Protein AF-A0A6H3FCR9-F1 (afdb_monomer)

Sequence (119 aa):
MGWIKAAALLAGVDPVRADLLAPGGETLPLPRRTEGFLVHLGDHDFVLSVPAAQWVTPVLRALAEKKYGLKGADLDGLPGNNFRNYVFAQLSAMRLYGALTVGGPAAVAELAASAVRPA

pLDDT: mean 90.63, std 9.07, range [54.94, 98.0]

Foldseek 3Di:
DVVLVVVCVVVVHDCCVVQQAPPVRPHHDPPDALVVQDDPDVCSCVVQQVVLLVVCLVLLLVLCCPPVVQDDCCCVDDNVVVLSVQLCVVQNSNNLSNLCRPPNSVSSNVSSPVRDDDD

Organism: NCBI:txid571438

Structure (mmCIF, N/CA/C/O backbone):
data_AF-A0A6H3FCR9-F1
#
_entry.id   AF-A0A6H3FCR9-F1
#
loop_
_atom_site.group_PDB
_atom_site.id
_atom_site.type_symbol
_atom_site.label_atom_id
_atom_site.label_alt_id
_atom_site.label_comp_id
_atom_site.label_asym_id
_atom_site.label_entity_id
_atom_site.label_seq_id
_atom_site.pdbx_PDB_ins_code
_atom_site.Cartn_x
_atom_site.Cartn_y
_atom_site.Cartn_z
_atom_site.occupancy
_atom_site.B_iso_or_equiv
_atom_site.auth_seq_id
_atom_site.auth_comp_id
_atom_site.auth_asym_id
_atom_site.auth_atom_id
_atom_site.pdbx_PDB_model_num
ATOM 1 N N . MET A 1 1 ? 17.061 4.983 -13.645 1.00 85.75 1 MET A N 1
ATOM 2 C CA . MET A 1 1 ? 16.732 3.742 -14.391 1.00 85.75 1 MET A CA 1
ATOM 3 C C . MET A 1 1 ? 17.771 3.344 -15.450 1.00 85.75 1 MET A C 1
ATOM 5 O O . MET A 1 1 ? 17.492 2.473 -16.263 1.00 85.75 1 MET A O 1
ATOM 9 N N . GLY A 1 2 ? 18.984 3.922 -15.445 1.00 92.25 2 GLY A N 1
ATOM 10 C CA . GLY A 1 2 ? 19.984 3.663 -16.494 1.00 92.25 2 GLY A CA 1
ATOM 11 C C . GLY A 1 2 ? 20.452 2.208 -16.581 1.00 92.25 2 GLY A C 1
ATOM 12 O O . GLY A 1 2 ? 20.627 1.701 -17.679 1.00 92.25 2 GLY A O 1
ATOM 13 N N . TRP A 1 3 ? 20.572 1.513 -15.447 1.00 94.25 3 TRP A N 1
ATOM 14 C CA . TRP A 1 3 ? 21.019 0.118 -15.417 1.00 94.25 3 TRP A CA 1
ATOM 15 C C . TRP A 1 3 ? 20.008 -0.851 -16.057 1.00 94.25 3 TRP A C 1
ATOM 17 O O . TRP A 1 3 ? 20.420 -1.703 -16.835 1.00 94.25 3 TRP A O 1
ATOM 27 N N . ILE A 1 4 ? 18.696 -0.678 -15.825 1.00 94.62 4 ILE A N 1
ATOM 28 C CA . ILE A 1 4 ? 17.653 -1.480 -16.500 1.00 94.62 4 ILE A CA 1
ATOM 29 C C . ILE A 1 4 ? 17.670 -1.197 -17.999 1.00 94.62 4 ILE A C 1
ATOM 31 O O . ILE A 1 4 ? 17.671 -2.130 -18.793 1.00 94.62 4 ILE A O 1
ATOM 35 N N . LYS A 1 5 ? 17.729 0.084 -18.394 1.00 96.31 5 LYS A N 1
ATOM 36 C CA . LYS A 1 5 ? 17.790 0.477 -19.811 1.00 96.31 5 LYS A CA 1
ATOM 37 C C . LYS A 1 5 ? 19.024 -0.124 -20.503 1.00 96.31 5 LYS A C 1
ATOM 39 O O . LYS A 1 5 ? 18.899 -0.648 -21.602 1.00 96.31 5 LYS A O 1
ATOM 44 N N . ALA A 1 6 ? 20.187 -0.107 -19.849 1.00 97.62 6 ALA A N 1
ATOM 45 C CA . ALA A 1 6 ? 21.417 -0.701 -20.371 1.00 97.62 6 ALA A CA 1
ATOM 46 C C . ALA A 1 6 ? 21.324 -2.231 -20.492 1.00 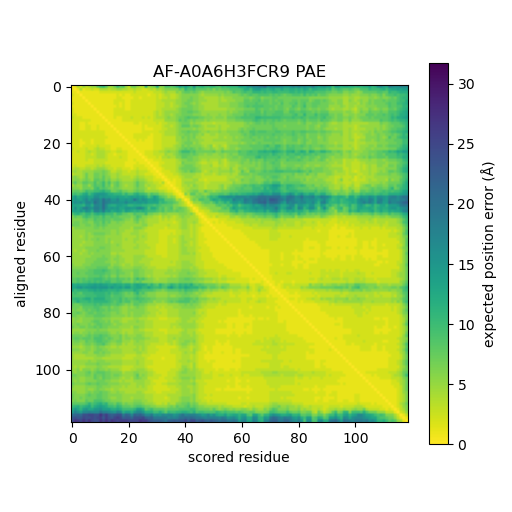97.62 6 ALA A C 1
ATOM 48 O O . ALA A 1 6 ? 21.653 -2.779 -21.539 1.00 97.62 6 ALA A O 1
ATOM 49 N N . ALA A 1 7 ? 20.833 -2.924 -19.461 1.00 97.38 7 ALA A N 1
ATOM 50 C CA . ALA A 1 7 ? 20.651 -4.376 -19.499 1.00 97.38 7 ALA A CA 1
ATOM 51 C C . ALA A 1 7 ? 19.640 -4.802 -20.575 1.00 97.38 7 ALA A C 1
ATOM 53 O O . ALA A 1 7 ? 19.888 -5.745 -21.319 1.00 97.38 7 ALA A O 1
ATOM 54 N N . ALA A 1 8 ? 18.530 -4.073 -20.697 1.00 97.19 8 ALA A N 1
ATOM 55 C CA . ALA A 1 8 ? 17.504 -4.322 -21.701 1.00 97.19 8 ALA A CA 1
ATOM 56 C C . ALA A 1 8 ? 18.038 -4.091 -23.126 1.00 97.19 8 ALA A C 1
ATOM 58 O O . ALA A 1 8 ? 17.789 -4.907 -24.010 1.00 97.19 8 ALA A O 1
ATOM 59 N N . LEU A 1 9 ? 18.863 -3.052 -23.323 1.00 97.25 9 LEU A N 1
ATOM 60 C CA . LEU A 1 9 ? 19.565 -2.807 -24.584 1.00 97.25 9 LEU A CA 1
ATOM 61 C C . LEU A 1 9 ? 20.497 -3.970 -24.955 1.00 97.25 9 LEU A C 1
ATOM 63 O O . LEU A 1 9 ? 20.448 -4.444 -26.086 1.00 97.25 9 LEU A O 1
ATOM 67 N N . LEU A 1 10 ? 21.309 -4.456 -24.009 1.00 98.00 10 LEU A N 1
ATOM 68 C CA . LEU A 1 10 ? 22.196 -5.607 -24.227 1.00 98.00 10 LEU A CA 1
ATOM 69 C C . LEU A 1 10 ? 21.416 -6.892 -24.534 1.00 98.00 10 LEU A C 1
ATOM 71 O O . LEU A 1 10 ? 21.854 -7.699 -25.348 1.00 98.00 10 LEU A O 1
ATOM 75 N N . ALA A 1 11 ? 20.261 -7.073 -23.893 1.00 97.75 11 ALA A N 1
ATOM 76 C CA . ALA A 1 11 ? 19.401 -8.237 -24.074 1.00 97.75 11 ALA A CA 1
ATOM 77 C C . ALA A 1 11 ? 18.487 -8.150 -25.312 1.00 97.75 11 ALA A C 1
ATOM 79 O O . ALA A 1 11 ? 17.794 -9.120 -25.614 1.00 97.75 11 ALA A O 1
ATOM 80 N N . GLY A 1 12 ? 18.435 -7.009 -26.012 1.00 97.44 12 GLY A N 1
ATOM 81 C CA . GLY A 1 12 ? 17.483 -6.785 -27.107 1.00 97.44 12 GLY A CA 1
ATOM 82 C C . GLY A 1 12 ? 16.015 -6.782 -26.657 1.00 97.44 12 GLY A C 1
ATOM 83 O O . GLY A 1 12 ? 15.126 -7.106 -27.443 1.00 97.44 12 GLY A O 1
ATOM 84 N N . VAL A 1 13 ? 15.753 -6.444 -25.392 1.00 97.94 13 VAL A N 1
ATOM 85 C CA . VAL A 1 13 ? 14.419 -6.424 -24.779 1.00 97.94 13 VAL A CA 1
ATOM 86 C C . VAL A 1 13 ? 13.948 -4.979 -24.632 1.00 97.94 13 VAL A C 1
ATOM 88 O O . VAL A 1 13 ? 14.696 -4.117 -24.184 1.00 97.94 13 VAL A O 1
ATOM 91 N N . ASP A 1 14 ? 12.686 -4.705 -24.963 1.00 97.00 14 ASP A N 1
ATOM 92 C CA . ASP A 1 14 ? 12.042 -3.440 -24.599 1.00 97.00 14 ASP A CA 1
ATOM 93 C C . ASP A 1 14 ? 11.607 -3.511 -23.122 1.00 97.00 14 ASP A C 1
ATOM 95 O O . ASP A 1 14 ? 10.721 -4.304 -22.784 1.00 97.00 14 ASP A O 1
ATOM 99 N N . PRO A 1 15 ? 12.203 -2.704 -22.226 1.00 96.38 15 PRO A N 1
ATOM 100 C CA . PRO A 1 15 ? 11.952 -2.811 -20.795 1.00 96.38 15 PRO A CA 1
ATOM 101 C C . PRO A 1 15 ? 10.547 -2.352 -20.386 1.00 96.38 15 PRO A C 1
ATOM 103 O O . PRO A 1 15 ? 10.073 -2.769 -19.335 1.00 96.38 15 PRO A O 1
ATOM 106 N N . VAL A 1 16 ? 9.872 -1.514 -21.180 1.00 96.19 16 VAL A N 1
ATOM 107 C CA . VAL A 1 16 ? 8.487 -1.102 -20.901 1.00 96.19 16 VAL A CA 1
ATOM 108 C C . VAL A 1 16 ? 7.532 -2.210 -21.326 1.00 96.19 16 VAL A C 1
ATOM 110 O O . VAL A 1 16 ? 6.643 -2.588 -20.569 1.00 96.19 16 VAL A O 1
ATOM 113 N N . ARG A 1 17 ? 7.743 -2.796 -22.511 1.00 95.88 17 ARG A N 1
ATOM 114 C CA . ARG A 1 17 ? 6.924 -3.928 -22.980 1.00 95.88 17 ARG A CA 1
ATOM 115 C C . ARG A 1 17 ? 7.093 -5.182 -22.126 1.00 95.88 17 ARG A C 1
ATOM 117 O O . ARG A 1 17 ? 6.170 -5.986 -22.061 1.00 95.88 17 ARG A O 1
ATOM 124 N N . ALA A 1 18 ? 8.254 -5.348 -21.500 1.00 94.56 18 ALA A N 1
ATOM 125 C CA . ALA A 1 18 ? 8.554 -6.451 -20.595 1.00 94.56 18 ALA A CA 1
ATOM 126 C C . ALA A 1 18 ? 8.128 -6.199 -19.134 1.00 94.56 18 ALA A C 1
ATOM 128 O O . ALA A 1 18 ? 8.461 -7.011 -18.276 1.00 94.56 18 ALA A O 1
ATOM 129 N N . ASP A 1 19 ? 7.438 -5.089 -18.840 1.00 92.69 19 ASP A N 1
ATOM 130 C CA . ASP A 1 19 ? 7.012 -4.705 -17.483 1.00 92.69 19 ASP A CA 1
ATOM 131 C C . ASP A 1 19 ? 8.178 -4.574 -16.477 1.00 92.69 19 ASP A C 1
ATOM 133 O O . ASP A 1 19 ? 8.038 -4.762 -15.272 1.00 92.69 19 ASP A O 1
ATOM 137 N N . LEU A 1 20 ? 9.374 -4.237 -16.972 1.00 92.19 20 LEU A N 1
ATOM 138 C CA . LEU A 1 20 ? 10.543 -3.930 -16.141 1.00 92.19 20 LEU A CA 1
ATOM 139 C C . LEU A 1 20 ? 10.588 -2.441 -15.770 1.00 92.19 20 LEU A C 1
ATOM 141 O O . LEU A 1 20 ? 11.139 -2.065 -14.734 1.00 92.19 20 LEU A O 1
ATOM 145 N N . LEU A 1 21 ? 10.019 -1.585 -16.622 1.00 94.94 21 LEU A N 1
ATOM 146 C CA . LEU A 1 21 ? 9.855 -0.150 -16.407 1.00 94.94 21 LEU A CA 1
ATOM 147 C C . LEU A 1 21 ? 8.405 0.264 -16.656 1.00 94.94 21 LEU A C 1
ATOM 149 O O . LEU A 1 21 ? 7.734 -0.258 -17.540 1.00 94.94 21 LEU A O 1
ATOM 153 N N . ALA A 1 22 ? 7.948 1.259 -15.901 1.00 94.88 22 ALA A N 1
ATOM 154 C CA . ALA A 1 22 ? 6.650 1.885 -16.109 1.00 94.88 22 ALA A CA 1
ATOM 155 C C . ALA A 1 22 ? 6.562 2.546 -17.501 1.00 94.88 22 ALA A C 1
ATOM 157 O O . ALA A 1 22 ? 7.601 2.860 -18.099 1.00 94.88 22 ALA A O 1
ATOM 158 N N . PRO A 1 23 ? 5.345 2.847 -17.999 1.00 94.56 23 PRO A N 1
ATOM 159 C CA . PRO A 1 23 ? 5.171 3.652 -19.204 1.00 94.56 23 PRO A CA 1
ATOM 160 C C . PRO A 1 23 ? 6.025 4.928 -19.166 1.00 94.56 23 PRO A C 1
ATOM 162 O O . PRO A 1 23 ? 6.066 5.637 -18.161 1.00 94.56 23 PRO A O 1
ATOM 165 N N . GLY A 1 24 ? 6.750 5.192 -20.253 1.00 91.94 24 GLY A N 1
ATOM 166 C CA . GLY A 1 24 ? 7.720 6.290 -20.343 1.00 91.94 24 GLY A CA 1
ATOM 167 C C . GLY A 1 24 ? 9.139 5.941 -19.875 1.00 91.94 24 GLY A C 1
ATOM 168 O O . GLY A 1 24 ? 10.062 6.693 -20.153 1.00 91.94 24 GLY A O 1
ATOM 169 N N . GLY A 1 25 ? 9.360 4.796 -19.221 1.00 93.44 25 GLY A N 1
ATOM 170 C CA . GLY A 1 25 ? 10.703 4.282 -18.929 1.00 93.44 25 GLY A CA 1
ATOM 171 C C . GLY A 1 25 ? 11.466 5.008 -17.811 1.00 93.44 25 GLY A C 1
ATOM 172 O O . GLY A 1 25 ? 12.642 4.722 -17.585 1.00 93.44 25 GLY A O 1
ATOM 173 N N . GLU A 1 26 ? 10.836 5.946 -17.105 1.00 93.25 26 GLU A N 1
ATOM 174 C CA . GLU A 1 26 ? 11.517 6.791 -16.111 1.00 93.25 26 GLU A CA 1
ATOM 175 C C . GLU A 1 26 ? 11.471 6.230 -14.685 1.00 93.25 26 GLU A C 1
ATOM 177 O O . GLU A 1 26 ? 12.262 6.622 -13.825 1.00 93.25 26 GLU A O 1
ATOM 182 N N . THR A 1 27 ? 10.593 5.262 -14.418 1.00 92.12 27 THR A N 1
ATOM 183 C CA . THR A 1 27 ? 10.454 4.653 -13.092 1.00 92.12 27 THR A CA 1
ATOM 184 C C . THR A 1 27 ? 10.113 3.165 -13.164 1.00 92.12 27 THR A C 1
ATOM 186 O O . THR A 1 27 ? 9.827 2.637 -14.236 1.00 92.12 27 THR A O 1
ATOM 189 N N . LEU A 1 28 ? 10.163 2.488 -12.017 1.00 90.50 28 LEU A N 1
ATOM 190 C CA . LEU A 1 28 ? 9.681 1.113 -11.869 1.00 90.50 28 LEU A CA 1
ATOM 191 C C . LEU A 1 28 ? 8.145 1.078 -11.909 1.00 90.50 28 LEU A C 1
ATOM 193 O O . LEU A 1 28 ? 7.526 2.036 -11.429 1.00 90.50 28 LEU A O 1
ATOM 197 N N . PRO A 1 29 ? 7.530 -0.013 -12.395 1.00 90.06 29 PRO A N 1
ATOM 198 C CA . PRO A 1 29 ? 6.087 -0.207 -12.316 1.00 90.06 29 PRO A CA 1
ATOM 199 C C . PRO A 1 29 ? 5.553 -0.097 -10.882 1.00 90.06 29 PRO A C 1
ATOM 201 O O . PRO A 1 29 ? 6.250 -0.377 -9.900 1.00 90.06 29 PRO A O 1
ATOM 204 N N . LEU A 1 30 ? 4.294 0.329 -10.768 1.00 87.44 30 LEU A N 1
ATOM 205 C CA . LEU A 1 30 ? 3.538 0.320 -9.518 1.00 87.44 30 LEU A CA 1
ATOM 206 C C . LEU A 1 30 ? 2.538 -0.849 -9.524 1.00 87.44 30 LEU A C 1
ATOM 208 O O . LEU A 1 30 ? 1.927 -1.094 -10.563 1.00 87.44 30 LEU A O 1
ATOM 212 N N . PRO A 1 31 ? 2.297 -1.505 -8.374 1.00 86.12 31 PRO A N 1
ATOM 213 C CA . PRO A 1 31 ? 2.973 -1.307 -7.089 1.00 86.12 31 PRO A CA 1
ATOM 214 C C . PRO A 1 31 ? 4.394 -1.899 -7.084 1.00 86.12 31 PRO A C 1
ATOM 216 O O . PRO A 1 31 ? 4.655 -2.935 -7.690 1.00 86.12 31 PRO A O 1
ATOM 219 N N . ARG A 1 32 ? 5.326 -1.257 -6.365 1.00 86.88 32 ARG A N 1
ATOM 220 C CA . ARG A 1 32 ? 6.715 -1.740 -6.274 1.00 86.88 32 ARG A CA 1
ATOM 221 C C . ARG A 1 32 ? 6.794 -2.932 -5.335 1.00 86.88 32 ARG A C 1
ATOM 223 O O . ARG A 1 32 ? 6.493 -2.788 -4.153 1.00 86.88 32 ARG A O 1
ATOM 230 N N . ARG A 1 33 ? 7.234 -4.072 -5.854 1.00 85.81 33 ARG A N 1
ATOM 231 C CA . ARG A 1 33 ? 7.485 -5.292 -5.082 1.00 85.81 33 ARG A CA 1
ATOM 232 C C . ARG A 1 33 ? 8.411 -5.020 -3.892 1.00 85.81 33 ARG A C 1
ATOM 234 O O . ARG A 1 33 ? 9.412 -4.315 -4.030 1.00 85.81 33 ARG A O 1
ATOM 241 N N . THR A 1 34 ? 8.053 -5.558 -2.729 1.00 84.56 34 THR A N 1
ATOM 242 C CA . THR A 1 34 ? 8.770 -5.358 -1.460 1.00 84.56 34 THR A CA 1
ATOM 243 C C . THR A 1 34 ? 10.201 -5.893 -1.529 1.00 84.56 34 THR A C 1
ATOM 245 O O . THR A 1 34 ? 11.113 -5.322 -0.943 1.00 84.56 34 THR A O 1
ATOM 248 N N . GLU A 1 35 ? 10.407 -6.950 -2.309 1.00 82.31 35 GLU A N 1
ATOM 249 C CA . GLU A 1 35 ? 11.666 -7.655 -2.522 1.00 82.31 35 GLU A CA 1
ATOM 250 C C . GLU A 1 35 ? 12.785 -6.728 -3.009 1.00 82.31 35 GLU A C 1
ATOM 252 O O . GLU A 1 35 ? 13.934 -6.910 -2.625 1.00 82.31 35 GLU A O 1
ATOM 257 N N . GLY A 1 36 ? 12.457 -5.684 -3.781 1.00 79.44 36 GLY A N 1
ATOM 258 C CA . GLY A 1 36 ? 13.438 -4.697 -4.248 1.00 79.44 36 GLY A CA 1
ATOM 259 C C . GLY A 1 36 ? 14.022 -3.808 -3.144 1.00 79.44 36 GLY A C 1
ATOM 260 O O . GLY A 1 36 ? 15.006 -3.112 -3.384 1.00 79.44 36 GLY A O 1
ATOM 261 N N . PHE A 1 37 ? 13.426 -3.818 -1.950 1.00 79.56 37 PHE A N 1
ATOM 262 C CA . PHE A 1 37 ? 13.881 -3.061 -0.783 1.00 79.56 37 PHE A CA 1
ATOM 263 C C . PHE A 1 37 ? 14.571 -3.945 0.266 1.00 79.56 37 PHE A C 1
ATOM 265 O O . PHE A 1 37 ? 15.230 -3.419 1.158 1.00 79.56 37 PHE A O 1
ATOM 272 N N . LEU A 1 38 ? 14.445 -5.274 0.155 1.00 76.00 38 LEU A N 1
ATOM 273 C CA . LEU A 1 38 ? 15.041 -6.234 1.082 1.00 76.00 38 LEU A CA 1
ATOM 274 C C . LEU A 1 38 ? 16.510 -6.464 0.715 1.00 76.00 38 LEU A C 1
ATOM 276 O O . LEU A 1 38 ? 16.847 -7.323 -0.098 1.00 76.00 38 LEU A O 1
ATOM 280 N N . VAL A 1 39 ? 17.394 -5.679 1.321 1.00 73.00 39 VAL A N 1
ATOM 281 C CA . VAL A 1 39 ? 18.849 -5.808 1.180 1.00 73.00 39 VAL A CA 1
ATOM 282 C C . VAL A 1 39 ? 19.487 -6.087 2.539 1.00 73.00 39 VAL A C 1
ATOM 284 O O . VAL A 1 39 ? 18.865 -5.900 3.579 1.00 73.00 39 VAL A O 1
ATOM 287 N N . HIS A 1 40 ? 20.751 -6.511 2.562 1.00 60.28 40 HIS A N 1
ATOM 288 C CA . HIS A 1 40 ? 21.487 -6.826 3.798 1.00 60.28 40 HIS A CA 1
ATOM 289 C C . HIS A 1 40 ? 21.779 -5.600 4.698 1.00 60.28 40 HIS A C 1
ATOM 291 O O . HIS A 1 40 ? 22.562 -5.698 5.644 1.00 60.28 40 HIS A O 1
ATOM 297 N N . LEU A 1 41 ? 21.238 -4.426 4.366 1.00 70.88 41 LEU A N 1
ATOM 298 C CA . LEU A 1 41 ? 21.553 -3.141 4.974 1.00 70.88 41 LEU A CA 1
ATOM 299 C C . LEU A 1 41 ? 20.281 -2.584 5.634 1.00 70.88 41 LEU A C 1
ATOM 301 O O . LEU A 1 41 ? 19.338 -2.206 4.942 1.00 70.88 41 LEU A O 1
ATOM 305 N N . GLY A 1 42 ? 20.255 -2.563 6.970 1.00 62.94 42 GLY A N 1
ATOM 306 C CA . GLY A 1 42 ? 19.039 -2.318 7.764 1.00 62.94 42 GLY A CA 1
ATOM 307 C C . GLY A 1 42 ? 18.358 -0.962 7.540 1.00 62.94 42 GLY A C 1
ATOM 308 O O . GLY A 1 42 ? 17.144 -0.861 7.670 1.00 62.94 42 GLY A O 1
ATOM 309 N N . ASP A 1 43 ? 19.090 0.071 7.115 1.00 71.38 43 ASP A N 1
ATOM 310 C CA . ASP A 1 43 ? 18.508 1.404 6.881 1.00 71.38 43 ASP A CA 1
ATOM 311 C C . ASP A 1 43 ? 17.560 1.455 5.667 1.00 71.38 43 ASP A C 1
ATOM 313 O O . ASP A 1 43 ? 16.785 2.402 5.508 1.00 71.38 43 ASP A O 1
ATOM 317 N N . HIS A 1 44 ? 17.559 0.426 4.813 1.00 65.88 44 HIS A N 1
ATOM 318 C CA . HIS A 1 44 ? 16.615 0.334 3.697 1.00 65.88 44 HIS A CA 1
ATOM 319 C C . HIS A 1 44 ? 15.182 0.034 4.147 1.00 65.88 44 HIS A C 1
ATOM 321 O O . HIS A 1 44 ? 14.241 0.341 3.406 1.00 65.88 44 HIS A O 1
ATOM 327 N N . ASP A 1 45 ? 14.993 -0.429 5.385 1.00 67.50 45 ASP A N 1
ATOM 328 C CA . ASP A 1 45 ? 13.667 -0.534 5.988 1.00 67.50 45 ASP A CA 1
ATOM 329 C C . ASP A 1 45 ? 12.990 0.842 6.062 1.00 67.50 45 ASP A C 1
ATOM 331 O O . ASP A 1 45 ? 11.772 0.930 5.927 1.00 67.50 45 ASP A O 1
ATOM 335 N N . PHE A 1 46 ? 13.739 1.948 6.187 1.00 76.19 46 PHE A N 1
ATOM 336 C CA . PHE A 1 46 ? 13.171 3.302 6.127 1.00 76.19 46 PHE A CA 1
ATOM 337 C C . PHE A 1 46 ? 12.593 3.633 4.742 1.00 76.19 46 PHE A C 1
ATOM 339 O O . PHE A 1 46 ? 11.496 4.187 4.638 1.00 76.19 46 PHE A O 1
ATOM 346 N N . VAL A 1 47 ? 13.300 3.245 3.673 1.00 82.19 47 VAL A N 1
ATOM 347 C CA . VAL A 1 47 ? 12.892 3.491 2.277 1.00 82.19 47 VAL A CA 1
ATOM 348 C C . VAL A 1 47 ? 11.587 2.766 1.943 1.00 82.19 47 VAL A C 1
ATOM 350 O O . VAL A 1 47 ? 10.808 3.251 1.126 1.00 82.19 47 VAL A O 1
ATOM 353 N N . LEU A 1 48 ? 11.323 1.631 2.593 1.00 86.94 48 LEU A N 1
ATOM 354 C CA . LEU A 1 48 ? 10.087 0.874 2.430 1.00 86.94 48 LEU A CA 1
ATOM 355 C C . LEU A 1 48 ? 8.995 1.286 3.426 1.00 86.94 48 LEU A C 1
ATOM 357 O O . LEU A 1 48 ? 7.837 1.430 3.039 1.00 86.94 48 LEU A O 1
ATOM 361 N N . SER A 1 49 ? 9.329 1.451 4.704 1.00 88.44 49 SER A N 1
ATOM 362 C CA . SER A 1 49 ? 8.350 1.576 5.792 1.00 88.44 49 SER A CA 1
ATOM 363 C C . SER A 1 49 ? 7.493 2.838 5.704 1.00 88.44 49 SER A C 1
ATOM 365 O O . SER A 1 49 ? 6.279 2.753 5.912 1.00 88.44 49 SER A O 1
ATOM 367 N N . VAL A 1 50 ? 8.075 3.989 5.341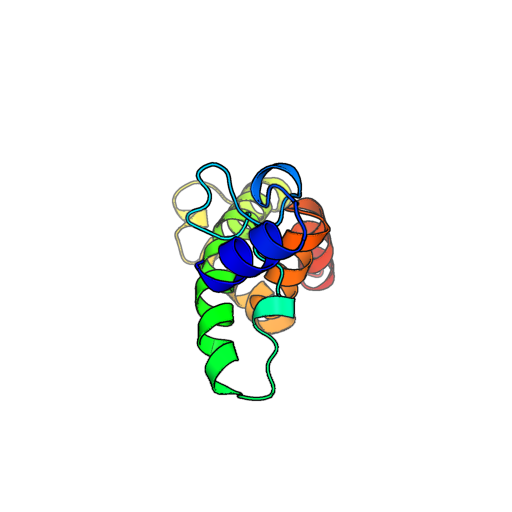 1.00 89.69 50 VAL A N 1
ATOM 368 C CA . VAL A 1 50 ? 7.313 5.241 5.189 1.00 89.69 50 VAL A CA 1
ATOM 369 C C . VAL A 1 50 ? 6.355 5.166 3.989 1.00 89.69 50 VAL A C 1
ATOM 371 O O . VAL A 1 50 ? 5.151 5.366 4.194 1.00 89.69 50 VAL A O 1
ATOM 374 N N . PRO A 1 51 ? 6.800 4.808 2.765 1.00 90.31 51 PRO A N 1
ATOM 375 C CA . PRO A 1 51 ? 5.884 4.607 1.643 1.00 90.31 51 PRO A CA 1
ATOM 376 C C . PRO A 1 51 ? 4.850 3.508 1.892 1.00 90.31 51 PRO A C 1
ATOM 378 O O . PRO A 1 51 ? 3.690 3.678 1.529 1.00 90.31 51 PRO A O 1
ATOM 381 N N . ALA A 1 52 ? 5.217 2.411 2.561 1.00 93.06 52 ALA A N 1
ATOM 382 C CA . ALA A 1 52 ? 4.280 1.347 2.914 1.00 93.06 52 ALA A CA 1
ATOM 383 C C . ALA A 1 52 ? 3.123 1.880 3.770 1.00 93.06 52 ALA A C 1
ATOM 385 O O . ALA A 1 52 ? 1.959 1.611 3.467 1.00 93.06 52 ALA A O 1
ATOM 386 N N . ALA A 1 53 ? 3.413 2.691 4.793 1.00 94.44 53 ALA A N 1
ATOM 387 C CA . ALA A 1 53 ? 2.373 3.327 5.598 1.00 94.44 53 ALA A CA 1
ATOM 388 C C . ALA A 1 53 ? 1.487 4.261 4.754 1.00 94.44 53 ALA A C 1
ATOM 390 O O . ALA A 1 53 ? 0.260 4.228 4.888 1.00 94.44 53 ALA A O 1
ATOM 391 N N . GLN A 1 54 ? 2.080 5.048 3.852 1.00 94.00 54 GLN A N 1
ATOM 392 C CA . GLN A 1 54 ? 1.353 5.959 2.960 1.00 94.00 54 GLN A CA 1
ATOM 393 C C . GLN A 1 54 ? 0.455 5.220 1.959 1.00 94.00 54 GLN A C 1
ATOM 395 O O . GLN A 1 54 ? -0.682 5.631 1.749 1.00 94.00 54 GLN A O 1
ATOM 400 N N . TRP A 1 55 ? 0.923 4.121 1.368 1.00 94.25 55 TRP A N 1
ATOM 401 C CA . TRP A 1 55 ? 0.171 3.344 0.380 1.00 94.25 55 TRP A CA 1
ATOM 402 C C . TRP A 1 55 ? -0.927 2.483 1.002 1.00 94.25 55 TRP A C 1
ATOM 404 O O . TRP A 1 55 ? -1.992 2.317 0.410 1.00 94.25 55 TRP A O 1
ATOM 414 N N . VAL A 1 56 ? -0.704 1.958 2.207 1.00 96.44 56 VAL A N 1
ATOM 415 C CA . VAL A 1 56 ? -1.685 1.108 2.896 1.00 96.44 56 VAL A CA 1
ATOM 416 C C . VAL A 1 56 ? -2.778 1.934 3.583 1.00 96.44 56 VAL A C 1
ATOM 418 O O . VAL A 1 56 ? -3.917 1.478 3.671 1.00 96.44 56 VAL A O 1
ATOM 421 N N . THR A 1 57 ? -2.485 3.157 4.040 1.00 96.25 57 THR A N 1
ATOM 422 C CA . THR A 1 57 ? -3.459 3.990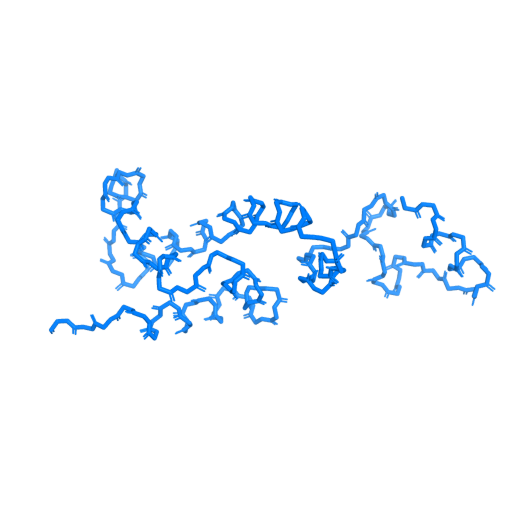 4.775 1.00 96.25 57 THR A CA 1
ATOM 423 C C . THR A 1 57 ? -4.767 4.236 4.001 1.00 96.25 57 THR A C 1
ATOM 425 O O . THR A 1 57 ? -5.828 4.005 4.582 1.00 96.25 57 THR A O 1
ATOM 428 N N . PRO A 1 58 ? -4.761 4.619 2.707 1.00 95.75 58 PRO A N 1
ATOM 429 C CA . PRO A 1 58 ? -5.990 4.764 1.922 1.00 95.75 58 PRO A CA 1
ATOM 430 C C . PRO A 1 58 ? -6.792 3.464 1.802 1.00 95.75 58 PRO A C 1
ATOM 432 O O . PRO A 1 58 ? -8.021 3.489 1.829 1.00 95.75 58 PRO A O 1
ATOM 435 N N . VAL A 1 59 ? -6.110 2.317 1.718 1.00 96.56 59 VAL A N 1
ATOM 436 C CA . VAL A 1 59 ? -6.755 0.999 1.632 1.00 96.56 59 VAL A CA 1
ATOM 437 C C . VAL A 1 59 ? -7.445 0.650 2.950 1.00 96.56 59 VAL A C 1
ATOM 439 O O . VAL A 1 59 ? -8.598 0.221 2.950 1.00 96.56 59 VAL A O 1
ATOM 442 N N . LEU A 1 60 ? -6.777 0.889 4.082 1.00 96.56 60 LEU A N 1
ATOM 443 C CA . LEU A 1 60 ? -7.376 0.707 5.405 1.00 96.56 60 LEU A CA 1
ATOM 444 C C . LEU A 1 60 ? -8.524 1.683 5.656 1.00 96.56 60 LEU A C 1
ATOM 446 O O . LEU A 1 60 ? -9.517 1.294 6.260 1.00 96.56 60 LEU A O 1
ATOM 450 N N . ARG A 1 61 ? -8.434 2.919 5.156 1.00 96.19 61 ARG A N 1
ATOM 451 C CA . ARG A 1 61 ? -9.536 3.885 5.218 1.00 96.19 61 ARG A CA 1
ATOM 452 C C . ARG A 1 61 ? -10.771 3.364 4.478 1.00 96.19 61 ARG A C 1
ATOM 454 O O . ARG A 1 61 ? -11.851 3.331 5.058 1.00 96.19 61 ARG A O 1
ATOM 461 N N . ALA A 1 62 ? -10.603 2.904 3.238 1.00 96.06 62 ALA A N 1
ATOM 462 C CA . ALA A 1 62 ? -11.697 2.336 2.449 1.00 96.06 62 ALA A CA 1
ATOM 463 C C . ALA A 1 62 ? -12.284 1.072 3.101 1.00 96.06 62 ALA A C 1
ATOM 465 O O . ALA A 1 62 ? -13.497 0.860 3.091 1.00 96.06 62 ALA A O 1
ATOM 466 N N . LEU A 1 63 ? -11.436 0.241 3.714 1.00 95.19 63 LEU A N 1
ATOM 467 C CA . LEU A 1 63 ? -11.876 -0.907 4.504 1.00 95.19 63 LEU A CA 1
ATOM 468 C C . LEU A 1 63 ? -12.690 -0.475 5.731 1.00 95.19 63 LEU A C 1
ATOM 470 O O . LEU A 1 63 ? -13.726 -1.078 6.007 1.00 95.19 63 LEU A O 1
ATOM 474 N N . ALA A 1 64 ? -12.241 0.556 6.449 1.00 94.75 64 ALA A N 1
ATOM 475 C CA . ALA A 1 64 ? -12.917 1.080 7.629 1.00 94.75 64 ALA A CA 1
ATOM 476 C C . ALA A 1 64 ? -14.320 1.595 7.305 1.00 94.75 64 ALA A C 1
ATOM 478 O O . ALA A 1 64 ? -15.284 1.254 7.991 1.00 94.75 64 ALA A O 1
ATOM 479 N N . GLU A 1 65 ? -14.436 2.342 6.210 1.00 95.69 65 GLU A N 1
ATOM 480 C CA . GLU A 1 65 ? -15.712 2.820 5.692 1.00 95.69 65 GLU A CA 1
ATOM 481 C C . GLU A 1 65 ? -16.626 1.658 5.287 1.00 95.69 65 GLU A C 1
ATOM 483 O O . GLU A 1 65 ? -17.756 1.554 5.762 1.00 95.69 65 GLU A O 1
ATOM 488 N N . LYS A 1 66 ? -16.124 0.733 4.460 1.00 94.31 66 LYS A N 1
ATOM 489 C CA . LYS A 1 66 ? -16.936 -0.348 3.887 1.00 94.31 66 LYS A CA 1
ATOM 490 C C . LYS A 1 66 ? -17.367 -1.402 4.910 1.00 94.31 66 LYS A C 1
ATOM 492 O O . LYS A 1 66 ? -18.478 -1.913 4.815 1.00 94.31 66 LYS A O 1
ATOM 497 N N . LYS A 1 67 ? -16.482 -1.788 5.834 1.00 91.81 67 LYS A N 1
ATOM 498 C CA . LYS A 1 67 ? -16.700 -2.923 6.748 1.00 91.81 67 LYS A CA 1
ATOM 499 C C . LYS A 1 67 ? -17.205 -2.501 8.123 1.00 91.81 67 LYS A C 1
ATOM 501 O O . LYS A 1 67 ? -17.969 -3.244 8.729 1.00 91.81 67 LYS A O 1
ATOM 506 N N . TYR A 1 68 ? -16.774 -1.340 8.608 1.00 90.44 68 TYR A N 1
ATOM 507 C CA . TYR A 1 68 ? -17.074 -0.877 9.964 1.00 90.44 68 TYR A CA 1
ATOM 508 C C . TYR A 1 68 ? -17.933 0.396 9.982 1.00 90.44 68 TYR A C 1
ATOM 510 O O . TYR A 1 68 ? -18.310 0.857 11.053 1.00 90.44 68 TYR A O 1
ATOM 518 N N . GLY A 1 69 ? -18.283 0.947 8.814 1.00 93.06 69 GLY A N 1
ATOM 519 C CA . GLY A 1 69 ?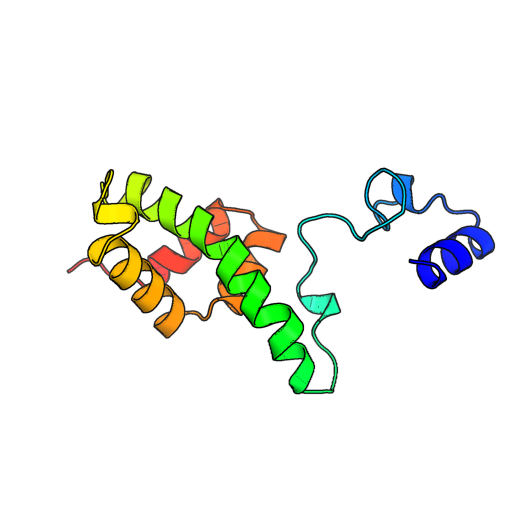 -19.243 2.042 8.695 1.00 93.06 69 GLY A CA 1
ATOM 520 C C . GLY A 1 69 ? -18.725 3.409 9.142 1.00 93.06 69 GLY A C 1
ATOM 521 O O . GLY A 1 69 ? -19.541 4.311 9.324 1.00 93.06 69 GLY A O 1
ATOM 522 N N . LEU A 1 70 ? -17.407 3.581 9.313 1.00 94.38 70 LEU A N 1
ATOM 523 C CA . LEU A 1 70 ? -16.810 4.885 9.628 1.00 94.38 70 LEU A CA 1
ATOM 524 C C . LEU A 1 70 ? -17.044 5.859 8.467 1.00 94.38 70 LEU A C 1
ATOM 526 O O . LEU A 1 70 ? -16.902 5.483 7.305 1.00 94.38 70 LEU A O 1
ATOM 530 N N . LYS A 1 71 ? -17.378 7.119 8.764 1.00 94.69 71 LYS A N 1
ATOM 531 C CA . LYS A 1 71 ? -17.708 8.127 7.744 1.00 94.69 71 LYS A CA 1
ATOM 532 C C . LYS A 1 71 ? -17.156 9.500 8.093 1.00 94.69 71 LYS A C 1
ATOM 534 O O . LYS A 1 71 ? -16.976 9.831 9.260 1.00 94.69 71 LYS A O 1
ATOM 539 N N . GLY A 1 72 ? -16.955 10.325 7.064 1.00 92.69 72 GLY A N 1
ATOM 540 C CA . GLY A 1 72 ? -16.622 11.742 7.216 1.00 92.69 72 GLY A CA 1
ATOM 541 C C . GLY A 1 72 ? -15.462 11.973 8.185 1.00 92.69 72 GLY A C 1
ATOM 542 O O . GLY A 1 72 ? -14.403 11.363 8.044 1.00 92.69 72 GLY A O 1
ATOM 543 N N . ALA A 1 73 ? -15.694 12.818 9.190 1.00 93.25 73 ALA A N 1
ATOM 544 C CA . ALA A 1 73 ? -14.693 13.182 10.188 1.00 93.25 73 ALA A CA 1
ATOM 545 C C . ALA A 1 73 ? -14.160 11.989 11.003 1.00 93.25 73 ALA A C 1
ATOM 547 O O . ALA A 1 73 ? -13.035 12.061 11.488 1.00 93.25 73 ALA A O 1
ATOM 548 N N . ASP A 1 74 ? -14.897 10.878 11.116 1.00 93.31 74 ASP A N 1
ATOM 549 C CA . ASP A 1 74 ? -14.421 9.699 11.849 1.00 93.31 74 ASP A CA 1
ATOM 550 C C . ASP A 1 74 ? -13.268 8.999 11.128 1.00 93.31 74 ASP A C 1
ATOM 552 O O . ASP A 1 74 ? -12.369 8.467 11.781 1.00 93.31 74 ASP A O 1
ATOM 556 N N . LEU A 1 75 ? -13.261 9.012 9.789 1.00 93.69 75 LEU A N 1
ATOM 557 C CA . LEU A 1 75 ? -12.203 8.383 8.992 1.00 93.69 75 LEU A CA 1
ATOM 558 C C . LEU A 1 75 ? -10.873 9.145 9.084 1.00 93.69 75 LEU A C 1
ATOM 560 O O . LEU A 1 75 ? -9.813 8.523 9.027 1.00 93.69 75 LEU A O 1
ATOM 564 N N . ASP A 1 76 ? -10.931 10.471 9.218 1.00 90.12 76 ASP A N 1
ATOM 565 C CA . ASP A 1 76 ? -9.761 11.350 9.381 1.00 90.12 76 ASP A CA 1
ATOM 566 C C . ASP A 1 76 ? -9.391 11.584 10.854 1.00 90.12 76 ASP A C 1
ATOM 568 O O . ASP A 1 76 ? -8.271 11.985 11.177 1.00 90.12 76 ASP A O 1
ATOM 572 N N . GLY A 1 77 ? -10.337 11.333 11.755 1.00 93.75 77 GLY A N 1
ATOM 573 C CA . GLY A 1 77 ? -10.233 11.604 13.177 1.00 93.75 77 GLY A CA 1
ATOM 574 C C . GLY A 1 77 ? -9.681 10.443 13.998 1.00 93.75 77 GLY A C 1
ATOM 575 O O . GLY A 1 77 ? -9.049 9.504 13.507 1.00 93.75 77 GLY A O 1
ATOM 576 N N . LEU A 1 78 ? -9.915 10.523 15.307 1.00 96.06 78 LEU A N 1
ATOM 577 C CA . LEU A 1 78 ? -9.469 9.517 16.267 1.00 96.06 78 LEU A CA 1
ATOM 578 C C . LEU A 1 78 ? -9.949 8.088 15.925 1.00 96.06 78 LEU A C 1
ATOM 580 O O . LEU A 1 78 ? -9.121 7.183 16.021 1.00 96.06 78 LEU A O 1
ATOM 584 N N . PRO A 1 79 ? -11.202 7.844 15.478 1.00 95.44 79 PRO A N 1
ATOM 585 C CA . PRO A 1 79 ? -11.662 6.488 15.165 1.00 95.44 79 PRO A CA 1
ATOM 586 C C . PRO A 1 79 ? -10.860 5.821 14.038 1.00 95.44 79 PRO A C 1
ATOM 588 O O . PRO A 1 79 ? -10.346 4.714 14.214 1.00 95.44 79 PRO A O 1
ATOM 591 N N . GLY A 1 80 ? -10.684 6.507 12.905 1.00 95.19 80 GLY A N 1
ATOM 592 C CA . GLY A 1 80 ? -9.906 6.014 11.769 1.00 95.19 80 GLY A CA 1
ATOM 593 C C . GLY A 1 80 ? -8.427 5.833 12.109 1.00 95.19 80 GLY A C 1
ATOM 594 O O . GLY A 1 80 ? -7.827 4.813 11.760 1.00 95.19 80 GLY A O 1
ATOM 595 N N . ASN A 1 81 ? -7.848 6.773 12.864 1.00 95.44 81 ASN A N 1
ATOM 596 C CA . ASN A 1 81 ? -6.471 6.657 13.342 1.00 95.44 81 ASN A CA 1
ATOM 597 C C . ASN A 1 81 ? -6.288 5.474 14.300 1.00 95.44 81 ASN A C 1
ATOM 599 O O . ASN A 1 81 ? -5.306 4.746 14.166 1.00 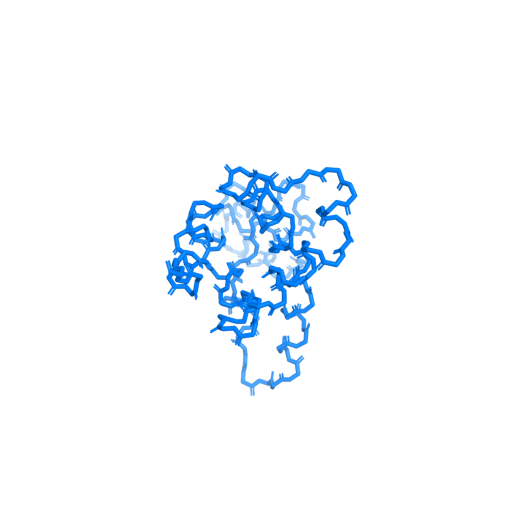95.44 81 ASN A O 1
ATOM 603 N N . ASN A 1 82 ? -7.227 5.237 15.219 1.00 95.69 82 ASN A N 1
ATOM 604 C CA . ASN A 1 82 ? -7.189 4.092 16.129 1.00 95.69 82 ASN A CA 1
ATOM 605 C C . ASN A 1 82 ? -7.280 2.773 15.367 1.00 95.69 82 ASN A C 1
ATOM 607 O O . ASN A 1 82 ? -6.472 1.880 15.613 1.00 95.69 82 ASN A O 1
ATOM 611 N N . PHE A 1 83 ? -8.200 2.667 14.403 1.00 95.31 83 PHE A N 1
ATOM 612 C CA . PHE A 1 83 ? -8.297 1.495 13.537 1.00 95.31 83 PHE A CA 1
ATOM 613 C C . PHE A 1 83 ? -6.978 1.235 12.796 1.00 95.31 83 PHE A C 1
ATOM 615 O O . PHE A 1 83 ? -6.402 0.153 12.916 1.00 95.31 83 PHE A O 1
ATOM 622 N N . ARG A 1 84 ? -6.450 2.243 12.087 1.00 95.62 84 ARG A N 1
ATOM 623 C CA . ARG A 1 84 ? -5.177 2.136 11.358 1.00 95.62 84 ARG A CA 1
ATOM 624 C C . ARG A 1 84 ? -4.032 1.730 12.286 1.00 95.62 84 ARG A C 1
ATOM 626 O O . ARG A 1 84 ? -3.290 0.805 11.968 1.00 95.62 84 ARG A O 1
ATOM 633 N N . ASN A 1 85 ? -3.881 2.413 13.419 1.00 95.62 85 ASN A N 1
ATOM 634 C CA . ASN A 1 85 ? -2.789 2.174 14.362 1.00 95.62 85 ASN A CA 1
ATOM 635 C C . ASN A 1 85 ? -2.877 0.786 14.990 1.00 95.62 85 ASN A C 1
ATOM 637 O O . ASN A 1 85 ? -1.851 0.128 15.129 1.00 95.62 85 ASN A O 1
ATOM 641 N N . TYR A 1 86 ? -4.082 0.318 15.317 1.00 95.56 86 TYR A N 1
ATOM 642 C CA . TYR A 1 86 ? -4.286 -1.037 15.814 1.00 95.56 86 TYR A CA 1
ATOM 643 C C . TYR A 1 86 ? -3.845 -2.071 14.773 1.00 95.56 86 TYR A C 1
ATOM 645 O O . TYR A 1 86 ? -3.019 -2.931 15.068 1.00 95.56 86 TYR A O 1
ATOM 653 N N . VAL A 1 87 ? -4.315 -1.945 13.528 1.00 96.44 87 VAL A N 1
ATOM 654 C CA . VAL A 1 87 ? -3.929 -2.841 12.426 1.00 96.44 87 VAL A CA 1
ATOM 655 C C . VAL A 1 87 ? -2.410 -2.815 12.194 1.00 96.44 87 VAL A C 1
ATOM 657 O O . VAL A 1 87 ? -1.788 -3.869 12.064 1.00 96.44 87 VAL A O 1
ATOM 660 N N . PHE A 1 88 ? -1.786 -1.634 12.203 1.00 95.94 88 PHE A N 1
ATOM 661 C CA . PHE A 1 88 ? -0.333 -1.491 12.066 1.00 95.94 88 PHE A CA 1
ATOM 662 C C . PHE A 1 88 ? 0.443 -2.106 13.230 1.00 95.94 88 PHE A C 1
ATOM 664 O O . PHE A 1 88 ? 1.459 -2.749 12.983 1.00 95.94 88 PHE A O 1
ATOM 671 N N . ALA A 1 89 ? -0.028 -1.965 14.468 1.00 94.81 89 ALA A N 1
ATOM 672 C CA . ALA A 1 89 ? 0.620 -2.563 15.631 1.00 94.81 89 ALA A CA 1
ATOM 673 C C . ALA A 1 89 ? 0.587 -4.100 15.591 1.00 94.81 89 ALA A C 1
ATOM 675 O O . ALA A 1 89 ? 1.530 -4.741 16.039 1.00 94.81 89 ALA A O 1
ATOM 676 N N . GLN A 1 90 ? -0.473 -4.693 15.030 1.00 95.25 90 GLN A N 1
ATOM 677 C CA . GLN A 1 90 ? -0.605 -6.151 14.926 1.00 95.25 90 GLN A CA 1
ATOM 678 C C . GLN A 1 90 ? 0.151 -6.746 13.730 1.00 95.25 90 GLN A C 1
ATOM 680 O O . GLN A 1 90 ? 0.638 -7.874 13.798 1.00 95.25 90 GLN A O 1
ATOM 685 N N . LEU A 1 91 ? 0.207 -6.029 12.604 1.00 95.38 91 LEU A N 1
ATOM 686 C CA . LEU A 1 91 ? 0.620 -6.613 11.324 1.00 95.38 91 LEU A CA 1
ATOM 687 C C . LEU A 1 91 ? 1.831 -5.934 10.688 1.00 95.38 91 LEU A C 1
ATOM 689 O O . LEU A 1 91 ? 2.449 -6.549 9.828 1.00 95.38 91 LEU A O 1
ATOM 693 N N . SER A 1 92 ? 2.213 -4.731 11.123 1.00 94.19 92 SER A N 1
ATOM 694 C CA . SER A 1 92 ? 3.134 -3.799 10.452 1.00 9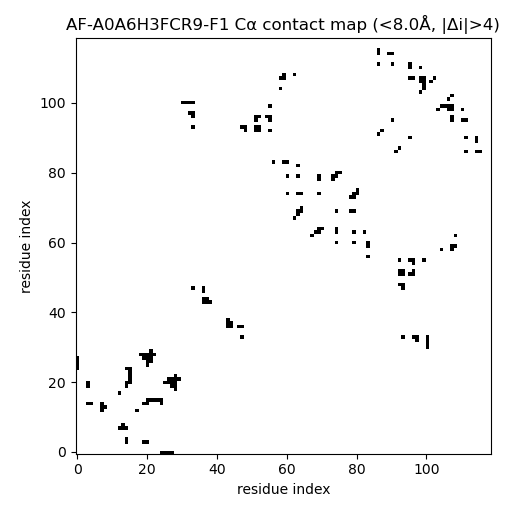4.19 92 SER A CA 1
ATOM 695 C C . SER A 1 92 ? 2.623 -3.275 9.102 1.00 94.19 92 SER A C 1
ATOM 697 O O . SER A 1 92 ? 1.989 -3.988 8.320 1.00 94.19 92 SER A O 1
ATOM 699 N N . ALA A 1 93 ? 2.959 -2.022 8.783 1.00 94.75 93 ALA A N 1
ATOM 700 C CA . ALA A 1 93 ? 2.644 -1.434 7.481 1.00 94.75 93 ALA A CA 1
ATOM 701 C C . ALA A 1 93 ? 3.340 -2.169 6.319 1.00 94.75 93 ALA A C 1
ATOM 703 O O . ALA A 1 93 ? 2.747 -2.334 5.257 1.00 94.75 93 ALA A O 1
ATOM 704 N N . MET A 1 94 ? 4.567 -2.661 6.524 1.00 93.31 94 MET A N 1
ATOM 705 C CA . MET A 1 94 ? 5.344 -3.343 5.480 1.00 93.31 94 MET A CA 1
ATOM 706 C C . MET A 1 94 ? 4.728 -4.686 5.075 1.00 93.31 94 MET A C 1
ATOM 708 O O . MET A 1 94 ? 4.637 -4.982 3.885 1.00 93.31 94 MET A O 1
ATOM 712 N N . ARG A 1 95 ? 4.226 -5.476 6.033 1.00 93.81 95 ARG A N 1
ATOM 713 C CA . ARG A 1 95 ? 3.523 -6.736 5.729 1.00 93.81 95 ARG A CA 1
ATOM 714 C C . ARG A 1 9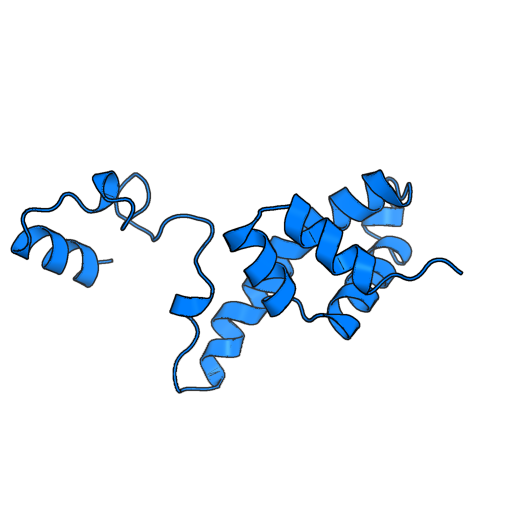5 ? 2.228 -6.489 4.957 1.00 93.81 95 ARG A C 1
ATOM 716 O O . ARG A 1 95 ? 1.939 -7.195 3.995 1.00 93.81 95 ARG A O 1
ATOM 723 N N . LEU A 1 96 ? 1.461 -5.476 5.365 1.00 96.06 96 LEU A N 1
ATOM 724 C CA . LEU A 1 96 ? 0.235 -5.072 4.672 1.00 96.06 96 LEU A CA 1
ATOM 725 C C . LEU A 1 96 ? 0.538 -4.568 3.260 1.00 96.06 96 LEU A C 1
ATOM 727 O O . LEU A 1 96 ? -0.199 -4.880 2.330 1.00 96.06 96 LEU A O 1
ATOM 731 N N . TYR A 1 97 ? 1.638 -3.837 3.082 1.00 95.50 97 TYR A N 1
ATOM 732 C CA . TYR A 1 97 ? 2.087 -3.408 1.765 1.00 95.50 97 TYR A CA 1
ATOM 733 C C . TYR A 1 97 ? 2.511 -4.595 0.890 1.00 95.50 97 TYR A C 1
ATOM 735 O O . TYR A 1 97 ? 2.124 -4.662 -0.273 1.00 95.50 97 TYR A O 1
ATOM 743 N N . GLY A 1 98 ? 3.204 -5.589 1.456 1.00 94.56 98 GLY A N 1
ATOM 744 C CA . GLY A 1 98 ? 3.477 -6.855 0.772 1.00 94.56 98 GLY A CA 1
ATOM 745 C C . GLY A 1 98 ? 2.193 -7.507 0.248 1.00 94.56 98 GLY A C 1
ATOM 746 O O . GLY A 1 98 ? 2.093 -7.784 -0.947 1.00 94.56 98 GLY A O 1
ATOM 747 N N . ALA A 1 99 ? 1.171 -7.642 1.101 1.00 95.69 99 ALA A N 1
ATOM 748 C CA . ALA A 1 99 ? -0.141 -8.154 0.698 1.00 95.69 99 ALA A CA 1
ATOM 749 C C . ALA A 1 99 ? -0.795 -7.298 -0.403 1.00 95.69 99 ALA A C 1
ATOM 751 O O . ALA A 1 99 ? -1.301 -7.846 -1.383 1.00 95.69 99 ALA A O 1
ATOM 752 N N . LEU A 1 100 ? -0.720 -5.966 -0.290 1.00 95.75 100 LEU A N 1
ATOM 753 C CA . LEU A 1 100 ? -1.230 -5.031 -1.296 1.00 95.75 100 LEU A CA 1
ATOM 754 C C . LEU A 1 100 ? -0.570 -5.242 -2.663 1.00 95.75 100 LEU A C 1
ATOM 756 O O . LEU A 1 100 ? -1.260 -5.241 -3.677 1.00 95.75 100 LEU A O 1
ATOM 760 N N . THR A 1 101 ? 0.749 -5.442 -2.708 1.00 93.56 101 THR A N 1
ATOM 761 C CA . THR A 1 101 ? 1.465 -5.611 -3.983 1.00 93.56 101 THR A CA 1
ATOM 762 C C . THR A 1 101 ? 1.163 -6.945 -4.665 1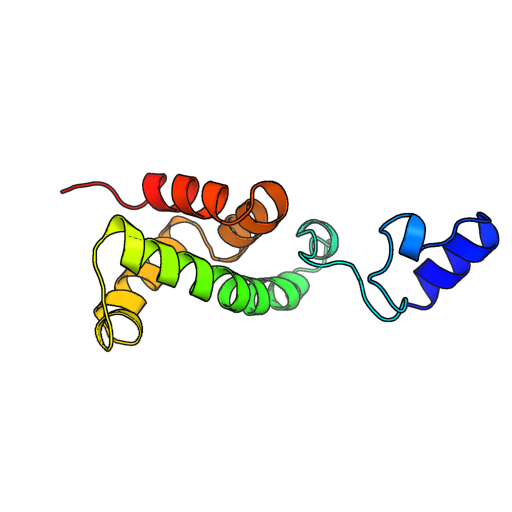.00 93.56 101 THR A C 1
ATOM 764 O O . THR A 1 101 ? 1.267 -7.046 -5.884 1.00 93.56 101 THR A O 1
ATOM 767 N N . VAL A 1 102 ? 0.805 -7.986 -3.905 1.00 92.19 102 VAL A N 1
ATOM 768 C CA . VAL A 1 102 ? 0.543 -9.345 -4.416 1.00 92.19 102 VAL A CA 1
ATOM 769 C C . VAL A 1 102 ? -0.924 -9.549 -4.770 1.00 92.19 102 VAL A C 1
ATOM 771 O O . VAL A 1 102 ? -1.215 -9.986 -5.878 1.00 92.19 102 VAL A O 1
ATOM 774 N N . GLY A 1 103 ? -1.835 -9.237 -3.848 1.00 92.94 103 GLY A N 1
ATOM 775 C CA . GLY A 1 103 ? -3.264 -9.540 -3.976 1.00 92.94 103 GLY A CA 1
ATOM 776 C C . GLY A 1 103 ? -4.172 -8.311 -3.931 1.00 92.94 103 GLY A C 1
ATOM 777 O O . GLY A 1 103 ? -5.390 -8.443 -3.809 1.00 92.94 103 GLY A O 1
ATOM 778 N N . GLY A 1 104 ? -3.601 -7.106 -4.005 1.00 95.19 104 GLY A N 1
ATOM 779 C CA . GLY A 1 104 ? -4.363 -5.865 -4.034 1.00 95.19 104 GLY A CA 1
ATOM 780 C C . GLY A 1 104 ? -5.109 -5.563 -2.724 1.00 95.19 104 GLY A C 1
ATOM 781 O O . GLY A 1 104 ? -4.831 -6.146 -1.672 1.00 95.19 104 GLY A O 1
ATOM 782 N N . PRO A 1 105 ? -6.088 -4.640 -2.768 1.00 96.31 105 PRO A N 1
ATOM 783 C CA . PRO A 1 105 ? -6.870 -4.239 -1.596 1.00 96.31 105 PRO A CA 1
ATOM 784 C C . PRO A 1 105 ? -7.604 -5.386 -0.887 1.00 96.31 105 PRO A C 1
ATOM 786 O O . PRO A 1 105 ? -7.803 -5.324 0.325 1.00 96.31 105 PRO A O 1
ATOM 789 N N . ALA A 1 106 ? -7.996 -6.436 -1.618 1.00 95.69 106 ALA A N 1
ATOM 790 C CA . ALA A 1 106 ? -8.678 -7.596 -1.046 1.00 95.69 106 ALA A CA 1
ATOM 791 C C . ALA A 1 106 ? -7.769 -8.366 -0.074 1.00 95.69 106 ALA A C 1
ATOM 793 O O . ALA A 1 106 ? -8.176 -8.633 1.054 1.00 95.69 106 ALA A O 1
ATOM 794 N N . ALA A 1 107 ? -6.512 -8.615 -0.456 1.00 96.56 107 ALA A N 1
ATOM 795 C CA . ALA A 1 107 ? -5.539 -9.270 0.418 1.00 96.56 107 ALA A CA 1
ATOM 796 C C . ALA A 1 107 ? -5.227 -8.438 1.675 1.00 96.56 107 ALA A C 1
ATOM 798 O O . ALA A 1 107 ? -5.062 -8.986 2.765 1.00 96.56 107 ALA A O 1
ATOM 799 N N . VAL A 1 108 ? -5.202 -7.103 1.557 1.00 96.88 108 VAL A N 1
ATOM 800 C CA . VAL A 1 108 ? -5.078 -6.210 2.724 1.00 96.88 108 VAL A CA 1
ATOM 801 C C . VAL A 1 108 ? -6.279 -6.363 3.656 1.00 96.88 108 VAL A C 1
ATOM 803 O O . VAL A 1 108 ? -6.104 -6.422 4.871 1.00 96.88 108 VAL A O 1
ATOM 806 N N . ALA A 1 109 ? -7.492 -6.442 3.106 1.00 94.56 109 ALA A N 1
ATOM 807 C CA . ALA A 1 109 ? -8.714 -6.594 3.886 1.00 94.56 109 ALA A CA 1
ATOM 808 C C . ALA A 1 109 ? -8.786 -7.935 4.627 1.00 94.56 109 ALA A C 1
ATOM 810 O O . ALA A 1 109 ? -9.159 -7.955 5.801 1.00 94.56 109 ALA A O 1
ATOM 811 N N . GLU A 1 110 ? -8.404 -9.033 3.974 1.00 94.69 110 GLU A N 1
ATOM 812 C CA . GLU A 1 110 ? -8.311 -10.358 4.597 1.00 94.69 110 GLU A CA 1
ATOM 813 C C . GLU A 1 110 ? -7.292 -10.367 5.737 1.00 94.69 110 GLU A C 1
ATOM 815 O O . GLU A 1 110 ? -7.600 -10.799 6.850 1.00 94.69 110 GLU A O 1
ATOM 820 N N . LEU A 1 111 ? -6.103 -9.808 5.497 1.00 95.56 111 LEU A N 1
ATOM 821 C CA . LEU A 1 111 ? -5.053 -9.752 6.505 1.00 95.56 111 LEU A CA 1
ATOM 822 C C . LEU A 1 111 ? -5.441 -8.846 7.686 1.00 95.56 111 LEU A C 1
ATOM 824 O O . LEU A 1 111 ? -5.254 -9.218 8.840 1.00 95.56 111 LEU A O 1
ATOM 828 N N . ALA A 1 112 ? -6.044 -7.682 7.434 1.00 94.06 112 ALA A N 1
ATOM 829 C CA . ALA A 1 112 ? -6.551 -6.818 8.499 1.00 94.06 112 ALA A CA 1
ATOM 830 C C . ALA A 1 112 ? -7.664 -7.505 9.313 1.00 94.06 112 ALA A C 1
ATOM 832 O O . ALA A 1 112 ? -7.709 -7.374 10.538 1.00 94.06 112 ALA A O 1
ATOM 833 N N . ALA A 1 113 ? -8.532 -8.285 8.660 1.00 89.94 113 ALA A N 1
ATOM 834 C CA . ALA A 1 113 ? -9.581 -9.046 9.330 1.00 89.94 113 ALA A CA 1
ATOM 835 C C . ALA A 1 113 ? -9.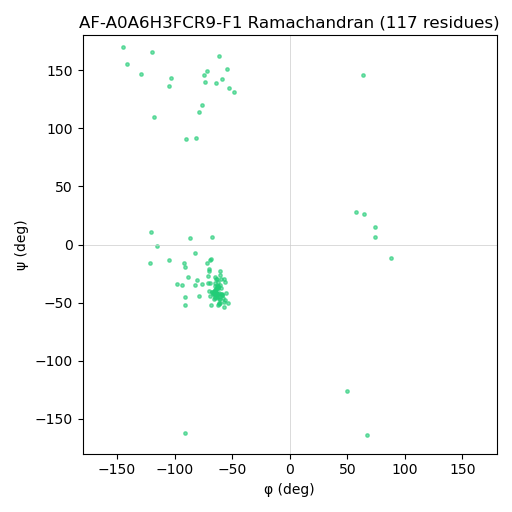032 -10.129 10.271 1.00 89.94 113 ALA A C 1
ATOM 837 O O . ALA A 1 113 ? -9.672 -10.408 11.280 1.00 89.94 113 ALA A O 1
ATOM 838 N N . SER A 1 114 ? -7.851 -10.701 9.999 1.00 89.31 114 SER A N 1
ATOM 839 C CA . SER A 1 114 ? -7.238 -11.673 10.916 1.00 89.31 114 SER A CA 1
ATOM 840 C C . SER A 1 114 ? -6.731 -11.039 12.218 1.00 89.31 114 SER A C 1
ATOM 842 O O . SER A 1 114 ? -6.543 -11.745 13.206 1.00 89.31 114 SER A O 1
ATOM 844 N N . ALA A 1 115 ? -6.485 -9.723 12.229 1.00 86.81 115 ALA A N 1
ATOM 845 C CA . ALA A 1 115 ? -6.045 -8.985 13.415 1.00 86.81 115 ALA A CA 1
ATOM 846 C C . ALA A 1 115 ? -7.210 -8.365 14.202 1.00 86.81 115 ALA A C 1
ATOM 848 O O . ALA A 1 115 ? -7.166 -8.311 15.428 1.00 86.81 115 ALA A O 1
ATOM 849 N N . VAL A 1 116 ? -8.258 -7.907 13.515 1.00 81.75 116 VAL A N 1
ATOM 850 C CA . VAL A 1 116 ? -9.419 -7.258 14.138 1.00 81.75 116 VAL A CA 1
ATOM 851 C C . VAL A 1 116 ? -10.471 -8.315 14.475 1.00 81.75 116 VAL A C 1
ATOM 853 O O . VAL A 1 116 ? -11.324 -8.641 13.647 1.00 81.75 116 VAL A O 1
ATOM 856 N N . ARG A 1 117 ? -10.400 -8.872 15.691 1.00 66.19 117 ARG A N 1
ATOM 857 C CA . ARG A 1 117 ? -11.395 -9.841 16.178 1.00 66.19 117 ARG A CA 1
ATOM 858 C C . ARG A 1 117 ? -12.711 -9.131 16.531 1.00 66.19 117 ARG A C 1
ATOM 860 O O . ARG A 1 117 ? -12.653 -8.048 17.116 1.00 66.19 117 ARG A O 1
ATOM 867 N N . PRO A 1 118 ? -13.878 -9.718 16.212 1.00 57.22 118 PRO A N 1
ATOM 868 C CA . PRO A 1 118 ? -15.142 -9.289 16.802 1.00 57.22 118 PRO A CA 1
ATOM 869 C C . PRO A 1 118 ? -15.073 -9.415 18.330 1.00 57.22 118 PRO A C 1
ATOM 871 O O . PRO A 1 118 ? -14.447 -10.354 18.830 1.00 57.22 118 PRO A O 1
ATOM 874 N N . ALA A 1 119 ? -15.681 -8.457 19.032 1.00 54.94 119 ALA A N 1
ATOM 875 C CA . ALA A 1 119 ? -15.926 -8.545 20.470 1.00 54.94 119 ALA A CA 1
ATOM 876 C C . ALA A 1 119 ? -17.015 -9.581 20.776 1.00 54.94 119 ALA A C 1
ATOM 878 O O . ALA A 1 119 ? -17.923 -9.736 19.925 1.00 54.94 119 ALA A O 1
#

Mean predicted aligned error: 5.16 Å

Secondary structure (DSSP, 8-state):
-HHHHHHHHHHT--TTTTTSS-TTSSSPPSSPPGGGG--S-TTHHHHHHHHHHHHHHHHHHHHHHHHH---THHHHSHHHHHHHHHHHHHH-HHHHHHHHHHHHHHHHHHHHHHHS---

Nearest PDB structures (foldseek):
  6zdw-assembly1_BBB  TM=5.188E-01  e=3.188E+00  Mucor lusitanicus

Radius of gyration: 17.59 Å; Cα contacts (8 Å, |Δi|>4): 114; chains: 1; bounding box: 41×25×48 Å

Solvent-accessible surface area (backbone atoms only — not comparable to full-atom values): 6791 Å² total; per-residue (Å²): 97,66,67,59,55,50,53,22,60,76,68,74,44,59,43,48,86,68,66,63,19,20,91,88,55,72,45,68,43,83,71,67,61,61,69,85,50,70,60,100,51,78,74,37,54,58,75,44,40,58,56,18,42,62,65,40,47,62,51,51,46,54,46,37,34,75,76,71,66,46,52,74,69,38,50,78,30,68,61,32,49,49,53,51,50,52,49,34,74,74,55,38,38,51,54,41,30,46,32,33,57,75,56,33,68,62,39,32,51,56,56,46,51,75,68,58,72,85,132